Protein AF-A0A7V0TZP0-F1 (afdb_monomer_lite)

Structure (mmCIF, N/CA/C/O backbone):
data_AF-A0A7V0TZP0-F1
#
_entry.id   AF-A0A7V0TZP0-F1
#
loop_
_atom_site.group_PDB
_atom_site.id
_atom_site.type_symbol
_atom_site.label_atom_id
_atom_site.label_alt_id
_atom_site.label_comp_id
_atom_site.label_asym_id
_atom_site.label_entity_id
_atom_site.label_seq_id
_atom_site.pdbx_PDB_ins_code
_atom_site.Cartn_x
_atom_site.Cartn_y
_atom_site.Cartn_z
_atom_site.occupancy
_atom_site.B_iso_or_equiv
_atom_site.auth_seq_id
_atom_site.auth_comp_id
_atom_site.auth_asym_id
_atom_site.auth_atom_id
_atom_site.pdbx_PDB_model_num
ATOM 1 N N . MET A 1 1 ? 1.147 29.319 21.049 1.00 67.00 1 MET A N 1
ATOM 2 C CA . MET A 1 1 ? -0.099 28.608 20.690 1.00 67.00 1 MET A CA 1
ATOM 3 C C . MET A 1 1 ? 0.161 27.121 20.842 1.00 67.00 1 MET A C 1
ATOM 5 O O . MET A 1 1 ? 1.033 26.603 20.158 1.00 67.00 1 MET A O 1
ATOM 9 N N . THR A 1 2 ? -0.497 26.465 21.796 1.00 83.88 2 THR A N 1
ATOM 10 C CA . THR A 1 2 ? -0.189 25.073 22.162 1.00 83.88 2 THR A CA 1
ATOM 11 C C . THR A 1 2 ? -1.199 24.145 21.503 1.00 83.88 2 THR A C 1
ATOM 13 O O . THR A 1 2 ? -2.397 24.252 21.758 1.00 83.88 2 THR A O 1
ATOM 16 N N . LEU A 1 3 ? -0.730 23.247 20.639 1.00 88.50 3 LEU A N 1
ATOM 17 C CA . LEU A 1 3 ? -1.576 22.215 20.046 1.00 88.50 3 LEU A CA 1
ATOM 18 C C . LEU A 1 3 ? -1.809 21.110 21.080 1.00 88.50 3 LEU A C 1
ATOM 20 O O . LEU A 1 3 ? -0.858 20.553 21.625 1.00 88.50 3 LEU A O 1
ATOM 24 N N . LYS A 1 4 ? -3.079 20.791 21.346 1.00 91.94 4 LYS A N 1
ATOM 25 C CA . LYS A 1 4 ? -3.483 19.678 22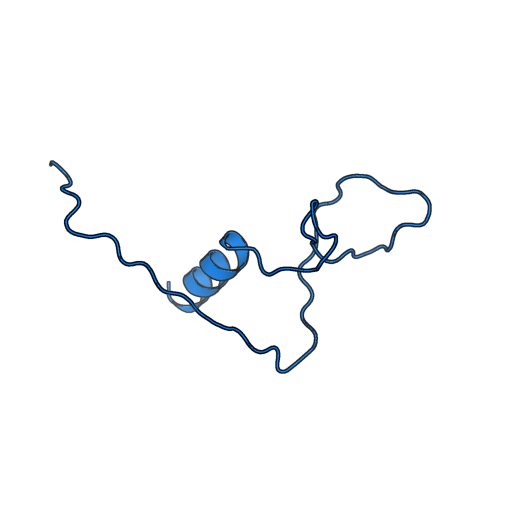.212 1.00 91.94 4 LYS A CA 1
ATOM 26 C C . LYS A 1 4 ? -4.074 18.568 21.350 1.00 91.94 4 LYS A C 1
ATOM 28 O O . LYS A 1 4 ? -5.038 18.796 20.622 1.00 91.94 4 LYS A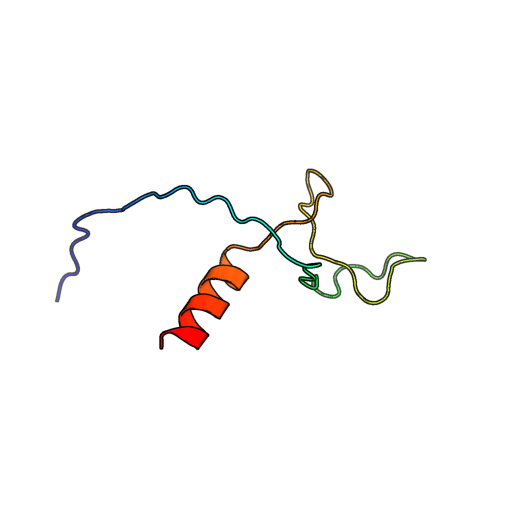 O 1
ATOM 33 N N . LEU A 1 5 ? -3.514 17.364 21.444 1.00 93.62 5 LEU A N 1
ATOM 34 C CA . LEU A 1 5 ? -4.103 16.177 20.829 1.00 93.62 5 LEU A CA 1
ATOM 35 C C . LEU A 1 5 ? -5.432 15.865 21.526 1.00 93.62 5 LEU A C 1
ATOM 37 O O . LEU A 1 5 ? -5.457 15.622 22.731 1.00 93.62 5 LEU A O 1
ATOM 41 N N . LEU A 1 6 ? -6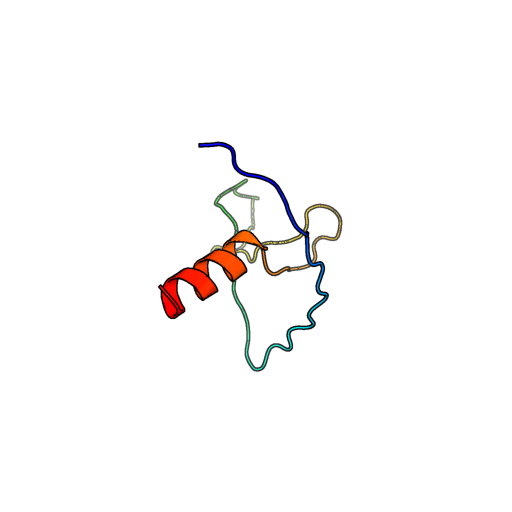.530 15.879 20.771 1.00 94.94 6 LEU A N 1
ATOM 42 C CA . LEU A 1 6 ? -7.857 15.565 21.306 1.00 94.94 6 LEU A CA 1
ATOM 43 C C . LEU A 1 6 ? -8.172 14.073 21.185 1.00 94.94 6 LEU A C 1
ATOM 45 O O . LEU A 1 6 ? -8.637 13.457 22.140 1.00 94.94 6 LEU A O 1
ATOM 49 N N . LYS A 1 7 ? -7.941 13.491 20.002 1.00 95.19 7 LYS A N 1
ATOM 50 C CA . LYS A 1 7 ? -8.314 12.106 19.699 1.00 95.19 7 LYS A CA 1
ATOM 51 C C . LYS A 1 7 ? -7.572 11.583 18.471 1.00 95.19 7 LYS A C 1
ATOM 53 O O . LYS A 1 7 ? -7.398 12.315 17.501 1.00 95.19 7 LYS A O 1
ATOM 58 N N . VAL A 1 8 ? -7.208 10.302 18.493 1.00 95.25 8 VAL A N 1
ATOM 59 C CA . VAL A 1 8 ? -6.731 9.551 17.321 1.00 95.25 8 VAL A CA 1
ATOM 60 C C . VAL A 1 8 ? -7.828 8.576 16.903 1.00 95.25 8 VAL A C 1
ATOM 62 O O . VAL A 1 8 ? -8.427 7.910 17.748 1.00 95.25 8 VAL A O 1
ATOM 65 N N . LEU A 1 9 ? -8.119 8.502 15.605 1.00 94.94 9 LEU A N 1
ATOM 66 C CA . LEU A 1 9 ? -9.102 7.577 15.047 1.00 94.94 9 LEU A CA 1
ATOM 67 C C . LEU A 1 9 ? -8.385 6.521 14.210 1.00 94.94 9 LEU A C 1
ATOM 69 O O . LEU A 1 9 ? -7.659 6.857 13.281 1.00 94.94 9 LEU A O 1
ATOM 73 N N . ASN A 1 10 ? -8.647 5.251 14.511 1.00 95.56 10 ASN A N 1
ATOM 74 C CA . ASN A 1 10 ? -8.135 4.116 13.751 1.00 95.56 10 ASN A CA 1
ATOM 75 C C . ASN A 1 10 ? -9.275 3.489 12.946 1.00 95.56 10 ASN A C 1
ATOM 77 O O . ASN A 1 10 ? -10.326 3.156 13.499 1.00 95.56 10 ASN A O 1
ATOM 81 N N . LYS A 1 11 ? -9.076 3.332 11.635 1.00 95.25 11 LYS A N 1
ATOM 82 C CA . LYS A 1 11 ? -10.040 2.705 10.727 1.00 95.25 11 LYS A CA 1
ATOM 83 C C . LYS A 1 11 ? -9.338 1.647 9.892 1.00 95.25 11 LYS A C 1
ATOM 85 O O . LYS A 1 11 ? -8.260 1.889 9.359 1.00 95.25 11 LYS A O 1
ATOM 90 N N . LYS A 1 12 ? -9.970 0.480 9.788 1.00 96.00 12 LYS A N 1
ATOM 91 C CA . LYS A 1 12 ? -9.584 -0.562 8.838 1.00 96.00 12 LYS A CA 1
ATOM 92 C C . LYS A 1 12 ? -10.411 -0.380 7.574 1.00 96.00 12 LYS A C 1
ATOM 94 O O . LYS A 1 12 ? -11.605 -0.105 7.663 1.00 96.00 12 LYS A O 1
ATOM 99 N N . ILE A 1 13 ? -9.764 -0.530 6.429 1.00 95.00 13 ILE A N 1
ATOM 100 C CA . ILE A 1 13 ? -10.398 -0.459 5.115 1.00 95.00 13 ILE A CA 1
ATOM 101 C C . ILE A 1 13 ? -10.005 -1.694 4.313 1.00 95.00 13 ILE A C 1
ATOM 103 O O . ILE A 1 13 ? -8.896 -2.203 4.466 1.00 95.00 13 ILE A O 1
ATOM 107 N N . SER A 1 14 ? -10.921 -2.160 3.472 1.00 96.00 14 SER A N 1
ATOM 108 C CA . SER A 1 14 ? -10.651 -3.171 2.454 1.00 96.00 14 SER A CA 1
ATOM 109 C C . SER A 1 14 ? -10.834 -2.516 1.093 1.00 96.00 14 SER A C 1
ATOM 111 O O . SER A 1 14 ? -11.807 -1.789 0.889 1.00 96.00 14 SER A O 1
ATOM 113 N N . ILE A 1 15 ? -9.884 -2.730 0.188 1.00 96.31 15 ILE A N 1
ATOM 114 C CA . ILE A 1 15 ? -9.898 -2.163 -1.159 1.00 96.31 15 ILE A CA 1
ATOM 115 C C . ILE A 1 15 ? -9.977 -3.332 -2.130 1.00 96.31 15 ILE A C 1
ATOM 117 O O . ILE A 1 15 ? -9.078 -4.169 -2.168 1.00 96.31 15 ILE A O 1
ATOM 121 N N . LYS A 1 16 ? -11.053 -3.379 -2.913 1.00 97.12 16 LYS A N 1
ATOM 122 C CA . LYS A 1 16 ? -11.184 -4.312 -4.028 1.00 97.12 16 LYS A CA 1
ATOM 123 C C . LYS A 1 16 ? -10.630 -3.655 -5.287 1.00 97.12 16 LYS A C 1
ATOM 125 O O . LYS A 1 16 ? -10.912 -2.489 -5.558 1.00 97.12 16 LYS A O 1
ATOM 130 N N . LEU A 1 17 ? -9.830 -4.401 -6.038 1.00 97.19 17 LEU A N 1
ATOM 131 C CA . LEU A 1 17 ? -9.351 -3.965 -7.341 1.00 97.19 17 LEU A CA 1
ATOM 132 C C . LEU A 1 17 ? -10.390 -4.337 -8.398 1.00 97.19 17 LEU A C 1
ATOM 134 O O . LEU A 1 17 ? -10.710 -5.512 -8.559 1.00 97.19 17 LEU A O 1
ATOM 138 N N . GLU A 1 18 ? -10.917 -3.340 -9.103 1.00 97.69 18 GLU A N 1
ATOM 139 C CA . GLU A 1 18 ? -11.808 -3.564 -10.250 1.00 97.69 18 GLU A CA 1
ATOM 140 C C . GLU A 1 18 ? -11.014 -3.813 -11.547 1.00 97.69 18 GLU A C 1
ATOM 142 O O . GLU A 1 18 ? -11.508 -4.450 -12.473 1.00 97.69 18 GLU A O 1
ATOM 147 N N . THR A 1 19 ? -9.758 -3.358 -11.604 1.00 98.06 19 THR A N 1
ATOM 148 C CA . THR A 1 19 ? -8.820 -3.587 -12.715 1.00 98.06 19 THR A CA 1
ATOM 149 C C . THR A 1 19 ? -7.427 -3.927 -12.187 1.00 98.06 19 THR A C 1
ATOM 151 O O . THR A 1 19 ? -7.161 -3.821 -10.988 1.00 98.06 19 THR A O 1
ATOM 154 N N . GLY A 1 20 ? -6.501 -4.284 -13.084 1.00 96.25 20 GLY A N 1
ATOM 155 C CA . GLY A 1 20 ? -5.088 -4.427 -12.728 1.00 96.25 20 GLY A CA 1
ATOM 156 C C . GLY A 1 20 ? -4.527 -3.144 -12.101 1.00 96.25 20 GLY A C 1
ATOM 157 O O . GLY A 1 20 ? -4.771 -2.046 -12.605 1.00 96.25 20 GLY A O 1
ATOM 158 N N . LEU A 1 21 ? -3.783 -3.290 -11.000 1.00 95.81 21 LEU A N 1
ATOM 159 C CA . LEU A 1 21 ? -3.129 -2.193 -10.288 1.00 95.81 21 LEU A CA 1
ATOM 160 C C . LEU A 1 21 ? -1.614 -2.376 -10.336 1.00 95.81 21 LEU A C 1
ATOM 162 O O . LEU A 1 21 ? -1.082 -3.357 -9.823 1.00 95.81 21 LEU A O 1
ATOM 166 N N . HIS A 1 22 ? -0.927 -1.393 -10.905 1.00 94.62 22 HIS A N 1
ATOM 167 C CA . HIS A 1 22 ? 0.526 -1.322 -10.910 1.00 94.62 22 HIS A CA 1
ATOM 168 C C . HIS A 1 22 ? 0.986 -0.158 -10.026 1.00 94.62 22 HIS A C 1
ATOM 170 O O . HIS A 1 22 ? 0.610 0.992 -10.253 1.00 94.62 22 HIS A O 1
ATOM 176 N N . ILE A 1 23 ? 1.816 -0.460 -9.027 1.00 94.62 23 ILE A N 1
ATOM 177 C CA . ILE A 1 23 ? 2.534 0.533 -8.224 1.00 94.62 23 ILE A CA 1
ATOM 178 C C . ILE A 1 23 ? 4.013 0.192 -8.335 1.00 94.62 23 ILE A C 1
ATOM 180 O O . ILE A 1 23 ? 4.439 -0.844 -7.828 1.00 94.62 23 ILE A O 1
ATOM 184 N N . GLY A 1 24 ? 4.771 1.048 -9.017 1.00 90.44 24 GLY A N 1
ATOM 185 C CA . GLY A 1 24 ? 6.186 0.812 -9.272 1.00 90.44 24 GLY A CA 1
ATOM 1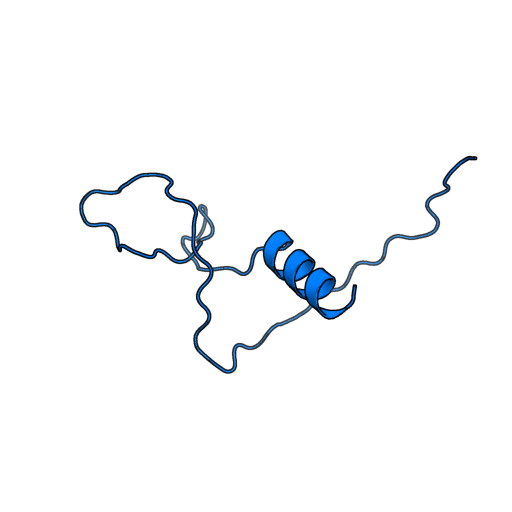86 C C . GLY A 1 24 ? 7.014 0.797 -7.988 1.00 90.44 24 GLY A C 1
ATOM 187 O O . GLY A 1 24 ? 6.792 1.607 -7.083 1.00 90.44 24 GLY A O 1
ATOM 188 N N . ALA A 1 25 ? 7.977 -0.118 -7.920 1.00 81.62 25 ALA A N 1
ATOM 189 C CA . ALA A 1 25 ? 9.050 -0.059 -6.936 1.00 81.62 25 ALA A CA 1
ATOM 190 C C . ALA A 1 25 ? 10.146 0.925 -7.388 1.00 81.62 25 ALA A C 1
ATOM 192 O O . ALA A 1 25 ? 10.292 1.210 -8.579 1.00 81.62 25 ALA A O 1
ATOM 193 N N . GLY A 1 26 ? 10.935 1.442 -6.441 1.00 71.06 26 GLY A N 1
ATOM 194 C CA . GLY A 1 26 ? 12.175 2.153 -6.770 1.00 71.06 26 GLY A CA 1
ATOM 195 C C . GLY A 1 26 ? 13.155 1.246 -7.525 1.00 71.06 26 GLY A C 1
ATOM 196 O O . GLY A 1 26 ? 13.016 0.023 -7.502 1.00 71.06 26 GLY A O 1
ATOM 197 N N . LYS A 1 27 ? 14.165 1.833 -8.182 1.00 61.59 27 LYS A N 1
ATOM 198 C CA . LYS A 1 27 ? 15.228 1.110 -8.914 1.00 61.59 27 LYS A CA 1
ATOM 199 C C . LYS A 1 27 ? 16.216 0.392 -7.975 1.00 61.59 27 LYS A C 1
ATOM 201 O O . LYS A 1 27 ? 17.421 0.415 -8.217 1.00 61.59 27 LYS A O 1
ATOM 206 N N . ASP A 1 28 ? 15.740 -0.201 -6.889 1.00 58.75 28 ASP A N 1
ATOM 207 C CA . ASP A 1 28 ? 16.617 -0.840 -5.921 1.00 58.75 28 ASP A CA 1
ATOM 208 C C . ASP A 1 28 ? 16.907 -2.278 -6.342 1.00 58.75 28 ASP A C 1
ATOM 210 O O . ASP A 1 28 ? 16.059 -3.169 -6.311 1.00 58.75 28 ASP A O 1
ATOM 214 N N . VAL A 1 29 ? 18.173 -2.446 -6.732 1.00 54.69 29 VAL A N 1
ATOM 215 C CA . VAL A 1 29 ? 18.849 -3.662 -7.182 1.00 54.69 29 VAL A CA 1
ATOM 216 C C . VAL A 1 29 ? 18.354 -4.146 -8.544 1.00 54.69 29 VAL A C 1
ATOM 218 O O . VAL A 1 29 ? 17.382 -4.891 -8.659 1.00 54.69 29 VAL A O 1
ATOM 221 N N . VAL A 1 30 ? 19.096 -3.773 -9.592 1.00 54.50 30 VAL A N 1
ATOM 222 C CA . VAL A 1 30 ? 19.079 -4.463 -10.889 1.00 54.50 30 VAL A CA 1
ATOM 223 C C . VAL A 1 30 ? 19.454 -5.923 -10.627 1.00 54.50 30 VAL A C 1
ATOM 225 O O . VAL A 1 30 ? 20.626 -6.290 -10.592 1.00 54.50 30 VAL A O 1
ATOM 228 N N . LYS A 1 31 ? 18.457 -6.764 -10.351 1.00 60.94 31 LYS A N 1
ATOM 229 C CA . LYS A 1 31 ? 18.644 -8.210 -10.312 1.00 60.94 31 LYS A CA 1
ATOM 230 C C . LYS A 1 31 ? 18.889 -8.657 -11.749 1.00 60.94 31 LYS A C 1
ATOM 232 O O . LYS A 1 31 ? 18.153 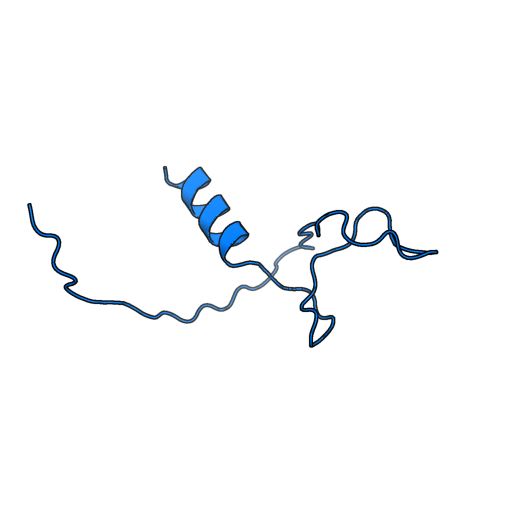-8.266 -12.653 1.00 60.94 31 LYS A O 1
ATOM 237 N N . ILE A 1 32 ? 19.931 -9.453 -11.963 1.00 63.97 32 ILE A N 1
ATOM 238 C CA . ILE A 1 32 ? 20.198 -10.078 -13.263 1.00 63.97 32 ILE A CA 1
ATOM 239 C C . ILE A 1 32 ? 18.948 -10.897 -13.634 1.00 63.97 32 ILE A C 1
ATOM 241 O O . ILE A 1 32 ? 18.540 -11.763 -12.864 1.00 63.97 32 ILE A O 1
ATOM 245 N N . GLY A 1 33 ? 18.305 -10.572 -14.762 1.00 66.31 33 GLY A N 1
ATOM 246 C CA . GLY A 1 33 ? 17.027 -11.172 -15.179 1.00 66.31 33 GLY A CA 1
ATOM 247 C C . GLY A 1 33 ? 15.762 -10.542 -14.569 1.00 66.31 33 GLY A C 1
ATOM 248 O O . GLY A 1 33 ? 14.699 -11.156 -14.607 1.00 66.31 33 GLY A O 1
ATOM 249 N N . GLY A 1 34 ? 15.861 -9.349 -13.976 1.00 67.00 34 GLY A N 1
ATOM 250 C CA . GLY A 1 34 ? 14.719 -8.604 -13.441 1.00 67.00 34 GLY A CA 1
ATOM 251 C C . GLY A 1 34 ? 13.780 -8.048 -14.520 1.00 67.00 34 GLY A C 1
ATOM 252 O O . GLY A 1 34 ? 14.160 -7.875 -15.673 1.00 67.00 34 GLY A O 1
ATOM 253 N N . VAL A 1 35 ? 12.538 -7.759 -14.123 1.00 70.00 35 VAL A N 1
ATOM 254 C CA . VAL A 1 35 ? 11.509 -7.152 -14.986 1.00 70.00 35 VAL A CA 1
ATOM 255 C C . VAL A 1 35 ? 11.721 -5.635 -15.047 1.00 70.00 35 VAL A C 1
ATOM 257 O O . VAL A 1 35 ? 11.982 -5.030 -14.008 1.00 70.00 35 VAL A O 1
ATOM 260 N N . ASP A 1 36 ? 11.547 -5.012 -16.217 1.00 74.12 36 ASP A N 1
ATOM 261 C CA . ASP A 1 36 ? 11.793 -3.569 -16.424 1.00 74.12 36 ASP A CA 1
ATOM 262 C C . ASP A 1 36 ? 10.918 -2.649 -15.554 1.00 74.12 36 ASP A C 1
ATOM 264 O O . ASP A 1 36 ? 11.320 -1.538 -15.203 1.00 74.12 36 ASP A O 1
ATOM 268 N N . SER A 1 37 ? 9.715 -3.101 -15.186 1.00 81.62 37 SER A N 1
ATOM 269 C CA . SER A 1 37 ? 8.763 -2.341 -14.370 1.00 81.62 37 SER A CA 1
ATOM 270 C C . SER A 1 37 ? 8.220 -3.205 -13.227 1.00 81.62 37 SER A C 1
ATOM 272 O O . SER A 1 37 ? 7.124 -3.770 -13.321 1.00 81.62 37 SER A O 1
ATOM 274 N N . PRO A 1 38 ? 8.998 -3.378 -12.145 1.00 86.69 38 PRO A N 1
ATOM 275 C CA . PRO A 1 38 ? 8.582 -4.211 -11.030 1.00 86.69 38 PRO A CA 1
ATOM 276 C C . PRO A 1 38 ? 7.477 -3.530 -10.214 1.00 86.69 38 PRO A C 1
ATOM 278 O O . PRO A 1 38 ? 7.527 -2.330 -9.934 1.00 86.69 38 PRO A O 1
ATOM 281 N N . VAL A 1 39 ? 6.496 -4.325 -9.782 1.00 91.38 39 VAL A N 1
ATOM 282 C CA . VAL A 1 39 ? 5.502 -3.905 -8.785 1.00 91.38 39 VAL A CA 1
ATOM 283 C C . VAL A 1 39 ? 6.140 -3.951 -7.398 1.00 91.38 39 VAL A C 1
ATOM 285 O O . VAL A 1 39 ? 6.887 -4.879 -7.086 1.00 91.38 39 VAL A O 1
ATOM 288 N N . ILE A 1 40 ? 5.839 -2.962 -6.558 1.00 92.62 40 ILE A N 1
ATOM 289 C CA . ILE A 1 40 ? 6.300 -2.925 -5.172 1.00 92.62 40 ILE A CA 1
ATOM 290 C C . ILE A 1 40 ? 5.753 -4.114 -4.379 1.00 92.62 40 ILE A C 1
ATOM 292 O O . ILE A 1 40 ? 4.563 -4.429 -4.435 1.00 92.62 40 ILE A O 1
ATOM 296 N N . LYS A 1 41 ? 6.638 -4.765 -3.625 1.00 92.38 41 LYS A N 1
ATOM 297 C CA . LYS A 1 41 ? 6.337 -5.958 -2.836 1.00 92.38 41 LYS A CA 1
ATOM 298 C C . LYS A 1 41 ? 6.781 -5.787 -1.395 1.00 92.38 41 LYS A C 1
ATOM 300 O O . LYS A 1 41 ? 7.722 -5.048 -1.106 1.00 92.38 41 LYS A O 1
ATOM 305 N N . ASN A 1 42 ? 6.104 -6.481 -0.492 1.00 92.44 42 ASN A N 1
ATOM 306 C CA . ASN A 1 42 ? 6.532 -6.597 0.890 1.00 92.44 42 ASN A CA 1
ATOM 307 C C . ASN A 1 42 ? 7.806 -7.463 0.946 1.00 92.44 42 ASN A C 1
ATOM 309 O O . ASN A 1 42 ? 7.752 -8.615 0.524 1.00 92.44 42 ASN A O 1
ATOM 313 N N . PRO A 1 43 ? 8.936 -6.972 1.485 1.00 88.62 43 PRO A N 1
ATOM 314 C CA . PRO A 1 43 ? 10.184 -7.737 1.525 1.00 88.62 43 PRO A CA 1
ATOM 315 C C . PRO A 1 43 ? 10.110 -9.012 2.380 1.00 88.62 43 PRO A C 1
ATOM 317 O O . PRO A 1 43 ? 10.967 -9.876 2.242 1.00 88.62 43 PRO A O 1
ATOM 320 N N . LEU A 1 44 ? 9.114 -9.132 3.266 1.00 94.06 44 LEU A N 1
ATOM 321 C CA . LEU A 1 44 ? 8.939 -10.299 4.134 1.00 94.06 44 LEU A CA 1
ATOM 322 C C . LEU A 1 44 ? 8.085 -11.402 3.497 1.00 94.06 44 LEU A C 1
ATOM 324 O O . LEU A 1 44 ? 8.300 -12.572 3.796 1.00 94.06 44 LEU A O 1
ATOM 328 N N . THR A 1 45 ? 7.110 -11.040 2.657 1.00 95.38 45 THR A N 1
ATOM 329 C CA . THR A 1 45 ? 6.154 -11.997 2.061 1.00 95.38 45 THR A CA 1
ATOM 330 C C . THR A 1 45 ? 6.290 -12.131 0.545 1.00 95.38 45 THR A C 1
ATOM 332 O O . THR A 1 45 ? 5.707 -13.034 -0.038 1.00 95.38 45 THR A O 1
ATOM 335 N N . ASP A 1 46 ? 7.052 -11.242 -0.097 1.00 89.81 46 ASP A N 1
ATOM 336 C CA . ASP A 1 46 ? 7.162 -11.075 -1.554 1.00 89.81 46 ASP A CA 1
ATOM 337 C C . ASP A 1 46 ? 5.823 -10.774 -2.268 1.00 89.81 46 ASP A C 1
ATOM 339 O O . ASP A 1 46 ? 5.725 -10.800 -3.497 1.00 89.81 46 ASP A O 1
ATOM 343 N N . GLU A 1 47 ? 4.782 -10.418 -1.510 1.00 95.31 47 GLU A N 1
ATOM 344 C CA . GLU A 1 47 ? 3.458 -10.093 -2.041 1.00 95.31 47 GLU A CA 1
ATOM 345 C C . GLU A 1 47 ? 3.341 -8.608 -2.415 1.00 95.31 47 GLU A C 1
ATOM 347 O O . GLU A 1 47 ? 3.875 -7.744 -1.706 1.00 95.31 47 GLU A O 1
ATOM 352 N N . PRO A 1 48 ? 2.617 -8.267 -3.498 1.00 94.38 48 PRO A N 1
ATOM 353 C CA . PRO A 1 48 ? 2.348 -6.881 -3.853 1.00 94.38 48 PRO A CA 1
ATOM 354 C C . PRO A 1 48 ? 1.442 -6.204 -2.817 1.00 94.38 48 PRO A C 1
ATOM 356 O O . PRO A 1 48 ? 0.515 -6.815 -2.287 1.00 94.38 48 PRO A O 1
ATOM 359 N N . TYR A 1 49 ? 1.669 -4.916 -2.554 1.00 95.31 49 TYR A N 1
ATOM 360 C CA . TYR A 1 49 ? 0.850 -4.148 -1.610 1.00 95.31 49 TYR A CA 1
ATOM 361 C C . TYR A 1 49 ? 0.619 -2.706 -2.072 1.00 95.31 49 TYR A C 1
ATOM 363 O O . TYR A 1 49 ? 1.318 -2.191 -2.943 1.00 95.31 49 TYR A O 1
ATOM 371 N N . ILE A 1 50 ? -0.364 -2.033 -1.462 1.00 96.06 50 ILE A N 1
ATOM 372 C CA . ILE A 1 50 ? -0.622 -0.600 -1.662 1.00 96.06 50 ILE A CA 1
ATOM 373 C C . ILE A 1 50 ? 0.071 0.189 -0.540 1.00 96.06 50 ILE A C 1
ATOM 375 O O . ILE A 1 50 ? -0.356 0.090 0.614 1.00 96.06 50 ILE A O 1
ATOM 379 N N . PRO A 1 51 ? 1.106 1.005 -0.825 1.00 95.44 51 PRO A N 1
ATOM 380 C CA . PRO A 1 51 ? 1.762 1.806 0.203 1.00 95.44 51 PRO A CA 1
ATOM 381 C C . PRO A 1 51 ? 0.843 2.890 0.770 1.00 95.44 51 PRO A C 1
ATOM 383 O O . PRO A 1 51 ? 0.149 3.594 0.030 1.00 95.44 51 PRO A O 1
ATOM 386 N N . GLY A 1 52 ? 0.897 3.095 2.090 1.00 95.25 52 GLY A N 1
ATOM 387 C CA . GLY A 1 52 ? 0.114 4.141 2.758 1.00 95.25 52 GLY A CA 1
ATOM 388 C C . GLY A 1 52 ? 0.446 5.555 2.262 1.00 95.25 52 GLY A C 1
ATOM 389 O O . GLY A 1 52 ? -0.442 6.401 2.170 1.00 95.25 52 GLY A O 1
ATOM 390 N N . SER A 1 53 ? 1.702 5.806 1.875 1.00 95.62 53 SER A N 1
ATOM 391 C CA . SER A 1 53 ? 2.136 7.065 1.255 1.00 95.62 53 SER A CA 1
ATOM 392 C C . SER A 1 53 ? 1.473 7.301 -0.103 1.00 95.62 53 SER A C 1
ATOM 394 O O . SER A 1 53 ? 1.001 8.411 -0.350 1.00 95.62 53 SER A O 1
ATOM 396 N N . SER A 1 54 ? 1.378 6.270 -0.947 1.00 95.56 54 SER A N 1
ATOM 397 C CA . SER A 1 54 ? 0.724 6.333 -2.259 1.00 95.56 54 SER A CA 1
ATOM 398 C C . SER A 1 54 ? -0.772 6.615 -2.125 1.00 95.56 54 SER A C 1
ATOM 400 O O . SER A 1 54 ? -1.284 7.526 -2.778 1.00 95.56 54 SER A O 1
ATOM 402 N N . LEU A 1 55 ? -1.464 5.905 -1.224 1.00 95.88 55 LEU A N 1
ATOM 403 C CA . LEU A 1 55 ? -2.891 6.125 -0.969 1.00 95.88 55 LEU A CA 1
ATOM 404 C C . LEU A 1 55 ? -3.151 7.537 -0.422 1.00 95.88 55 LEU A C 1
ATOM 406 O O . LEU A 1 55 ? -3.972 8.274 -0.968 1.00 95.88 55 LEU A O 1
ATOM 410 N N . LYS A 1 56 ? -2.396 7.953 0.605 1.00 95.94 56 LYS A N 1
ATOM 411 C CA . LYS A 1 56 ? -2.484 9.303 1.183 1.00 95.94 56 LYS A CA 1
ATOM 412 C C . LYS A 1 56 ? -2.201 10.382 0.137 1.00 95.94 56 LYS A C 1
ATOM 414 O O . LYS A 1 56 ? -2.897 11.394 0.093 1.00 95.94 56 LYS A O 1
ATOM 419 N N . GLY A 1 57 ? -1.171 10.184 -0.685 1.00 97.06 57 GLY A N 1
ATOM 420 C CA . GLY A 1 57 ? -0.777 11.115 -1.737 1.00 97.06 57 GLY A CA 1
ATOM 421 C C . GLY A 1 57 ? -1.884 11.309 -2.766 1.00 97.06 57 GLY A C 1
ATOM 422 O O . GLY A 1 57 ? -2.262 12.446 -3.033 1.00 97.06 57 GLY A O 1
ATOM 423 N N . LYS A 1 58 ? -2.463 10.211 -3.268 1.00 96.19 58 LYS A N 1
ATOM 424 C CA . LYS A 1 58 ? -3.555 10.266 -4.245 1.00 96.19 58 LYS A CA 1
ATOM 425 C C . LYS A 1 58 ? -4.803 10.940 -3.679 1.00 96.19 58 LYS A C 1
ATOM 427 O O . LYS A 1 58 ? -5.372 11.789 -4.355 1.00 96.19 58 LYS A O 1
ATOM 432 N N . MET A 1 59 ? -5.200 10.605 -2.446 1.00 96.19 59 MET A N 1
ATOM 433 C CA . MET A 1 59 ? -6.337 11.258 -1.783 1.00 96.19 59 MET A CA 1
ATOM 434 C C . MET A 1 59 ? -6.117 12.763 -1.640 1.00 96.19 59 MET A C 1
ATOM 436 O O . MET A 1 59 ? -7.020 13.536 -1.935 1.00 96.19 59 MET A O 1
ATOM 440 N N . ARG A 1 60 ? -4.911 13.184 -1.235 1.00 97.50 60 ARG A N 1
ATOM 441 C CA . ARG A 1 60 ? -4.566 14.606 -1.142 1.00 97.50 60 ARG A CA 1
ATOM 442 C C . ARG A 1 60 ? -4.698 15.296 -2.497 1.00 97.50 60 ARG A C 1
ATOM 444 O O . ARG A 1 60 ? -5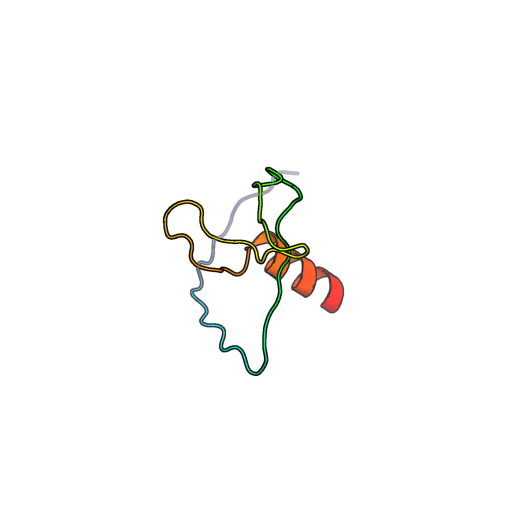.349 16.318 -2.560 1.00 97.50 60 ARG A O 1
ATOM 451 N N . THR A 1 61 ? -4.135 14.738 -3.568 1.00 97.88 61 THR A N 1
ATOM 452 C CA . THR A 1 61 ? -4.201 15.354 -4.907 1.00 97.88 61 THR A CA 1
ATOM 453 C C . THR A 1 61 ? -5.626 15.482 -5.454 1.00 97.88 61 THR A C 1
ATOM 455 O O . THR A 1 61 ? -5.871 16.345 -6.281 1.00 97.88 61 THR A O 1
ATOM 458 N N . LEU A 1 62 ? -6.558 14.623 -5.035 1.00 97.69 62 LEU A N 1
ATOM 459 C CA . LEU A 1 62 ? -7.951 14.683 -5.493 1.00 97.69 62 LEU A CA 1
ATOM 460 C C . LEU A 1 62 ? -8.835 15.630 -4.668 1.00 97.69 62 LEU A C 1
ATOM 462 O O . LEU A 1 62 ? -9.895 16.017 -5.146 1.00 97.69 62 LEU A O 1
ATOM 466 N N . LEU A 1 63 ? -8.450 15.935 -3.426 1.00 95.56 63 LEU A N 1
ATOM 467 C CA . LEU A 1 63 ? -9.291 16.644 -2.450 1.00 95.56 63 LEU A CA 1
ATOM 468 C C . LEU A 1 63 ? -8.705 17.984 -1.986 1.00 95.56 63 LEU A C 1
ATOM 470 O O . LEU A 1 63 ? -9.348 18.667 -1.189 1.00 95.56 63 LEU A O 1
ATOM 474 N N . ALA A 1 64 ? -7.488 18.318 -2.413 1.00 72.88 64 ALA A N 1
ATOM 475 C CA . ALA A 1 64 ? -6.779 19.543 -2.057 1.00 72.88 64 ALA A CA 1
ATOM 476 C C . ALA A 1 64 ? -6.518 20.407 -3.289 1.00 72.88 64 ALA A C 1
ATOM 478 O O . ALA A 1 64 ? -6.383 19.830 -4.392 1.00 72.88 64 ALA A O 1
#

pLDDT: mean 88.07, std 12.53, range [54.5, 98.06]

Sequence (64 aa):
MTLKLLKVLNKKISIKLETGLHIGAGKDVVKIGGVDSPVIKNPLTDEPYIPGSSLKGKMRTLLA

Secondary structure (DSSP, 8-state):
-----------------SS----BPPS----TT--SSPBPB-TTT--B---HHHHHHHHHHHH-

Radius of gyration: 16.88 Å; chains: 1; bounding box: 32×41×39 Å

Foldseek 3Di:
DDDDDDDDDDDDDDDDDPDDDADFDPPPDPDPVDDPGDGDADPVPRHHDDDPCNVVVVVVVVPD